Protein AF-W6MW77-F1 (afdb_monomer_lite)

Radius of gyration: 22.34 Å; chains: 1; bounding box: 54×34×63 Å

Foldseek 3Di:
DDDPVVLLVLLQVLVLVVLQVVLVVVLVVVLVVVVVVQVVVCVVVVDCPDPVVSVVVNVVSVVVCDRDHDPSVVVCVVLPVVVVVDPVSVVVSVVSSVVSVVVVVVVVVCCVVCVCPPPDPVVVVQVVCVVVPHHDDD

Organism: NCBI:txid1382522

InterPro domains:
  IPR039196 ATP synthase assembly factor Fmc1, mitochondrial [PTHR28015] (4-138)

Secondary structure (DSSP, 8-state):
---HHHHHHHHHHHHHHHHHHHHHHHHHHHHHHHHHHHHHHHHHH-S---HHHHHHHHHHHHHT-------HHHHHHHHTTTGGGSHHHHHHHHHHHHHHHHHHHHHHHHHHH-TTTT--HHHHHHHHHHHTT-----

pLDDT: mean 82.01, std 10.05, range [54.91, 95.81]

Structure (mmCIF, N/CA/C/O backbone):
data_AF-W6MW77-F1
#
_entry.id   AF-W6MW77-F1
#
loop_
_atom_site.group_PDB
_atom_site.id
_atom_site.type_symbol
_atom_site.label_atom_id
_atom_site.label_alt_id
_atom_site.label_comp_id
_atom_site.label_asym_id
_atom_site.label_entity_id
_atom_site.label_seq_id
_atom_site.pdbx_PDB_ins_code
_atom_site.Cartn_x
_atom_site.Cartn_y
_atom_site.Cartn_z
_atom_site.occupancy
_atom_site.B_iso_or_equiv
_atom_site.auth_seq_id
_atom_site.auth_comp_id
_atom_site.auth_asym_id
_atom_site.auth_atom_id
_atom_site.pdbx_PDB_model_num
ATOM 1 N N . MET A 1 1 ? 8.728 -0.099 -28.241 1.00 57.78 1 MET A N 1
ATOM 2 C CA . MET A 1 1 ? 9.251 -0.244 -26.864 1.00 57.78 1 MET A CA 1
ATOM 3 C C . MET A 1 1 ? 9.155 1.108 -26.184 1.00 57.78 1 MET A C 1
ATOM 5 O O . MET A 1 1 ? 9.511 2.095 -26.818 1.00 57.78 1 MET A O 1
ATOM 9 N N . SER A 1 2 ? 8.632 1.180 -24.957 1.00 69.94 2 SER A N 1
ATOM 10 C CA . SER A 1 2 ? 8.620 2.440 -24.202 1.00 69.94 2 SER A CA 1
ATOM 11 C C . SER A 1 2 ? 10.051 2.889 -23.911 1.00 69.94 2 SER A C 1
ATOM 13 O O . SER A 1 2 ? 10.901 2.076 -23.556 1.00 69.94 2 SER A O 1
ATOM 15 N N . SER A 1 3 ? 10.319 4.184 -24.079 1.00 84.12 3 SER A N 1
ATOM 16 C CA . SER A 1 3 ? 11.620 4.774 -23.752 1.00 84.12 3 SER A CA 1
ATOM 17 C C . SER A 1 3 ? 11.909 4.641 -22.252 1.00 84.12 3 SER A C 1
ATOM 19 O O . SER A 1 3 ? 10.994 4.775 -21.437 1.00 84.12 3 SER A O 1
ATOM 21 N N . TYR A 1 4 ? 13.180 4.452 -21.879 1.00 85.44 4 TYR A N 1
ATOM 22 C CA . TYR A 1 4 ? 13.635 4.389 -20.483 1.00 85.44 4 TYR A CA 1
ATOM 23 C C . TYR A 1 4 ? 13.051 5.513 -19.616 1.00 85.44 4 TYR A C 1
ATOM 25 O O . TYR A 1 4 ? 12.511 5.264 -18.542 1.00 85.44 4 TYR A O 1
ATOM 33 N N . LYS A 1 5 ? 13.074 6.752 -20.120 1.00 86.06 5 LYS A N 1
ATOM 34 C CA . LYS A 1 5 ? 12.557 7.925 -19.404 1.00 86.06 5 LYS A CA 1
ATOM 35 C C . LYS A 1 5 ? 11.057 7.825 -19.105 1.00 86.06 5 LYS A C 1
ATOM 37 O O . LYS A 1 5 ? 10.612 8.293 -18.059 1.00 86.06 5 LYS A O 1
ATOM 42 N N . ALA A 1 6 ? 10.284 7.227 -20.012 1.00 89.56 6 ALA A N 1
ATOM 43 C CA . ALA A 1 6 ? 8.853 7.010 -19.815 1.00 89.56 6 ALA A CA 1
ATOM 44 C C . ALA A 1 6 ? 8.608 5.939 -18.743 1.00 89.56 6 ALA A C 1
ATOM 46 O O . ALA A 1 6 ? 7.876 6.197 -17.791 1.00 89.56 6 ALA A O 1
ATOM 47 N N . LEU A 1 7 ? 9.304 4.801 -18.837 1.00 88.56 7 LEU A N 1
ATOM 48 C CA . LEU A 1 7 ? 9.213 3.717 -17.852 1.00 88.56 7 LEU A CA 1
ATOM 49 C C . LEU A 1 7 ? 9.659 4.162 -16.456 1.00 88.56 7 LEU A C 1
ATOM 51 O O . LEU A 1 7 ? 9.020 3.832 -15.465 1.00 88.56 7 LEU A O 1
ATOM 55 N N . PHE A 1 8 ? 10.722 4.962 -16.364 1.00 89.25 8 PHE A N 1
ATOM 56 C CA . PHE A 1 8 ? 11.190 5.512 -15.095 1.00 89.25 8 PHE A CA 1
ATOM 57 C C . PHE A 1 8 ? 10.150 6.445 -14.461 1.00 89.25 8 PHE A C 1
ATOM 59 O O . PHE A 1 8 ? 9.892 6.379 -13.261 1.00 89.25 8 PHE A O 1
ATOM 66 N N . LYS A 1 9 ? 9.502 7.295 -15.267 1.00 90.56 9 LYS A N 1
ATOM 67 C CA . LYS A 1 9 ? 8.421 8.168 -14.790 1.00 90.56 9 LYS A CA 1
ATOM 68 C C . LYS A 1 9 ? 7.221 7.359 -14.289 1.00 90.56 9 LYS A C 1
ATOM 70 O O . LYS A 1 9 ? 6.630 7.720 -13.274 1.00 90.56 9 LYS A O 1
ATOM 75 N N . GLU A 1 10 ? 6.865 6.282 -14.985 1.00 92.00 10 GLU A N 1
ATOM 76 C CA . GLU A 1 10 ? 5.803 5.367 -14.556 1.00 92.00 10 GLU A CA 1
ATOM 77 C C . GLU A 1 10 ? 6.166 4.627 -13.267 1.00 92.00 10 GLU A C 1
ATOM 79 O O . GLU A 1 10 ? 5.340 4.569 -12.360 1.00 92.00 10 GLU A O 1
ATOM 84 N N . LEU A 1 11 ? 7.408 4.150 -13.138 1.00 90.69 11 LEU A N 1
ATOM 85 C CA . LEU A 1 11 ? 7.914 3.522 -11.918 1.00 90.69 11 LEU A CA 1
ATOM 86 C C . LEU A 1 11 ? 7.748 4.448 -10.709 1.00 90.69 11 LEU A C 1
ATOM 88 O O . LEU A 1 11 ? 7.156 4.053 -9.706 1.00 90.69 11 LEU A O 1
ATOM 92 N N . VAL A 1 12 ? 8.246 5.684 -10.815 1.00 90.94 12 VAL A N 1
ATOM 93 C CA . VAL A 1 12 ? 8.143 6.689 -9.745 1.00 90.94 12 VAL A CA 1
ATOM 94 C C . VAL A 1 12 ? 6.681 6.920 -9.370 1.00 90.94 12 VAL A C 1
ATOM 96 O O . VAL A 1 12 ? 6.339 6.891 -8.190 1.00 90.94 12 VAL A O 1
ATOM 99 N N . LYS A 1 13 ? 5.806 7.078 -10.368 1.00 91.81 13 LYS A N 1
ATOM 100 C CA . LYS A 1 13 ? 4.373 7.294 -10.152 1.00 91.81 13 LYS A CA 1
ATOM 101 C C . LYS A 1 13 ? 3.718 6.126 -9.407 1.00 91.81 13 LYS A C 1
ATOM 103 O O . LYS A 1 13 ? 2.978 6.360 -8.456 1.00 91.81 13 LYS A O 1
ATOM 108 N N . GLU A 1 14 ? 3.959 4.883 -9.822 1.00 91.75 14 GLU A N 1
ATOM 109 C CA . GLU A 1 14 ? 3.369 3.713 -9.155 1.00 91.75 14 GLU A CA 1
ATOM 110 C C . GLU A 1 14 ? 3.898 3.556 -7.721 1.00 91.75 14 GLU A C 1
ATOM 112 O O . GLU A 1 14 ? 3.121 3.274 -6.807 1.00 91.75 14 GLU A O 1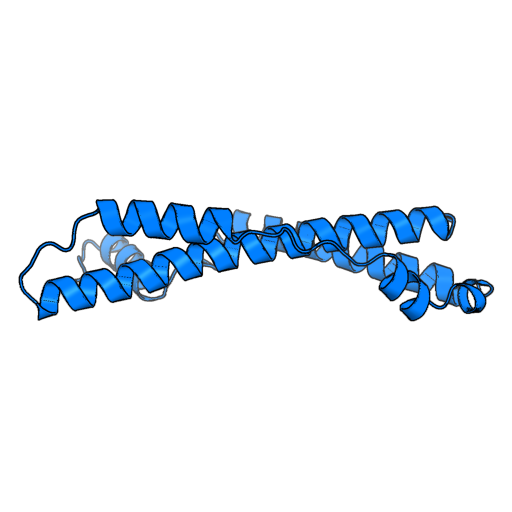
ATOM 117 N N . LEU A 1 15 ? 5.187 3.822 -7.486 1.00 90.31 15 LEU A N 1
ATOM 118 C CA . LEU A 1 15 ? 5.761 3.815 -6.137 1.00 90.31 15 LEU A CA 1
ATOM 119 C C . LEU A 1 15 ? 5.126 4.876 -5.231 1.00 90.31 15 LEU A C 1
ATOM 121 O O . LEU A 1 15 ? 4.781 4.566 -4.092 1.00 90.31 15 LEU A O 1
ATOM 125 N N . GLU A 1 16 ? 4.923 6.099 -5.727 1.00 89.94 16 GLU A N 1
ATOM 126 C CA . GLU A 1 16 ? 4.250 7.168 -4.977 1.00 89.94 16 GLU A CA 1
ATOM 127 C C . GLU A 1 16 ? 2.801 6.792 -4.627 1.00 89.94 16 GLU A C 1
ATOM 129 O O . GLU A 1 16 ? 2.363 6.999 -3.492 1.00 89.94 16 GLU A O 1
ATOM 134 N N . ILE A 1 17 ? 2.063 6.175 -5.557 1.00 89.94 17 ILE A N 1
ATOM 135 C CA . ILE A 1 17 ? 0.691 5.711 -5.306 1.00 89.94 17 ILE A CA 1
ATOM 136 C C . ILE A 1 17 ? 0.673 4.623 -4.225 1.00 89.94 17 ILE A C 1
ATOM 138 O O . ILE A 1 17 ? -0.109 4.708 -3.273 1.00 89.94 17 ILE A O 1
ATOM 142 N N . ILE A 1 18 ? 1.537 3.610 -4.343 1.00 88.56 18 ILE A N 1
ATOM 143 C CA . ILE A 1 18 ? 1.622 2.501 -3.382 1.00 88.56 18 ILE A CA 1
ATOM 144 C C . ILE A 1 18 ? 2.017 3.020 -1.996 1.00 88.56 18 ILE A C 1
ATOM 146 O O . ILE A 1 18 ? 1.388 2.664 -0.996 1.00 88.56 18 ILE A O 1
ATOM 150 N N . ALA A 1 19 ? 3.019 3.897 -1.926 1.00 87.62 19 ALA A N 1
ATOM 151 C CA . ALA A 1 19 ? 3.466 4.491 -0.675 1.00 87.62 19 ALA A CA 1
ATOM 152 C C . ALA A 1 19 ? 2.363 5.358 -0.040 1.00 87.62 19 ALA A C 1
ATOM 154 O O . ALA A 1 19 ? 2.114 5.263 1.165 1.00 87.62 19 ALA A O 1
ATOM 155 N N . GLY A 1 20 ? 1.629 6.128 -0.851 1.00 87.25 20 GLY A N 1
ATOM 156 C CA . GLY A 1 20 ? 0.464 6.896 -0.413 1.00 87.25 20 GLY A CA 1
ATOM 157 C C . GLY A 1 20 ?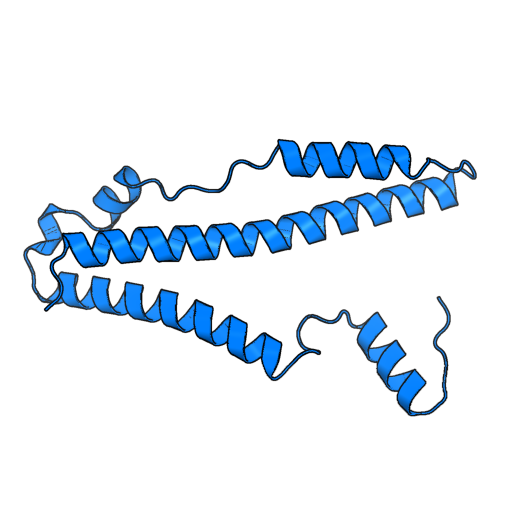 -0.653 6.017 0.159 1.00 87.25 20 GLY A C 1
ATOM 158 O O . GLY A 1 20 ? -1.182 6.311 1.233 1.00 87.25 20 GLY A O 1
ATOM 159 N N . ASN A 1 21 ? -0.989 4.911 -0.510 1.00 86.38 21 ASN A N 1
ATOM 160 C CA . ASN A 1 21 ? -1.999 3.962 -0.034 1.00 86.38 21 ASN A CA 1
ATOM 161 C C . ASN A 1 21 ? -1.573 3.274 1.271 1.00 86.38 21 ASN A C 1
ATOM 163 O O . ASN A 1 21 ? -2.353 3.236 2.223 1.00 86.38 21 ASN A O 1
ATOM 167 N N . SER A 1 22 ? -0.321 2.820 1.359 1.00 85.31 22 SER A N 1
ATOM 168 C CA . SER A 1 22 ? 0.249 2.227 2.577 1.00 85.31 22 SER A CA 1
ATOM 169 C C . SER A 1 22 ? 0.184 3.190 3.768 1.00 85.31 22 SER A C 1
ATOM 171 O O . SER A 1 22 ? -0.232 2.814 4.866 1.00 85.31 22 SER A O 1
ATOM 173 N N . MET A 1 23 ? 0.495 4.471 3.552 1.00 84.31 23 MET A N 1
ATOM 174 C CA . MET A 1 23 ? 0.399 5.483 4.606 1.00 84.31 23 MET A CA 1
ATOM 175 C C . MET A 1 23 ? -1.033 5.740 5.065 1.00 84.31 23 MET A C 1
ATOM 177 O O . MET A 1 23 ? -1.248 5.922 6.260 1.00 84.31 23 MET A O 1
ATOM 181 N N . LYS A 1 24 ? -2.024 5.729 4.165 1.00 84.31 24 LYS A N 1
ATOM 182 C CA . LYS A 1 24 ? -3.438 5.852 4.564 1.00 84.31 24 LYS A CA 1
ATOM 183 C C . LYS A 1 24 ? -3.846 4.730 5.519 1.00 84.31 24 LYS A C 1
ATOM 185 O O . LYS A 1 24 ? -4.529 5.007 6.502 1.00 84.31 24 LYS A O 1
ATOM 190 N N . VAL A 1 25 ? -3.411 3.495 5.256 1.00 83.94 25 VAL A N 1
ATOM 191 C CA . VAL A 1 25 ? -3.667 2.345 6.140 1.00 83.94 25 VAL A CA 1
ATOM 192 C C . VAL A 1 25 ? -2.979 2.550 7.491 1.00 83.94 25 VAL A C 1
ATOM 194 O O . VAL A 1 25 ? -3.653 2.576 8.516 1.00 83.94 25 VAL A O 1
ATOM 197 N N . ARG A 1 26 ? -1.672 2.843 7.493 1.00 83.81 26 ARG A N 1
ATOM 198 C CA . ARG A 1 26 ? -0.904 3.092 8.728 1.00 83.81 26 ARG A CA 1
ATOM 199 C C . ARG A 1 26 ? -1.479 4.225 9.582 1.00 83.81 26 ARG A C 1
ATOM 201 O O . ARG A 1 26 ? -1.468 4.123 10.802 1.00 83.81 26 ARG A O 1
ATOM 208 N N . ARG A 1 27 ? -2.000 5.292 8.964 1.00 82.00 27 ARG A N 1
ATOM 209 C CA . ARG A 1 27 ? -2.670 6.399 9.674 1.00 82.00 27 ARG A CA 1
ATOM 210 C C . ARG A 1 27 ? -3.939 5.928 10.377 1.00 82.00 27 ARG A C 1
ATOM 212 O O . ARG A 1 27 ? -4.124 6.238 11.549 1.00 82.00 27 ARG A O 1
ATOM 219 N N . LYS A 1 28 ? -4.794 5.166 9.683 1.00 83.44 28 LYS A N 1
ATOM 220 C CA . LYS A 1 28 ? -6.010 4.592 10.284 1.00 83.44 28 LYS A CA 1
ATOM 221 C C . LYS A 1 28 ? -5.664 3.698 11.473 1.00 83.44 28 LYS A C 1
ATOM 223 O O . LYS A 1 28 ? -6.293 3.817 12.523 1.00 83.44 28 LYS A O 1
ATOM 228 N N . ASP A 1 29 ? -4.636 2.866 11.328 1.00 83.88 29 ASP A N 1
ATOM 229 C CA . ASP A 1 29 ? -4.178 1.979 12.397 1.00 83.88 29 ASP A CA 1
ATOM 230 C C . ASP A 1 29 ? -3.586 2.757 13.579 1.00 83.88 29 ASP A C 1
ATOM 232 O O . ASP A 1 29 ? -3.899 2.449 14.726 1.00 83.88 29 ASP A O 1
ATOM 236 N N . ALA A 1 30 ? -2.790 3.801 13.325 1.00 84.31 30 ALA A N 1
ATOM 237 C CA . ALA A 1 30 ? -2.227 4.660 14.367 1.00 84.31 30 ALA A CA 1
ATOM 238 C C . ALA A 1 30 ? -3.322 5.355 15.189 1.00 84.31 30 ALA A C 1
ATOM 240 O O . ALA A 1 30 ? -3.305 5.272 16.417 1.00 84.31 30 ALA A O 1
ATOM 241 N N . VAL A 1 31 ? -4.315 5.953 14.519 1.00 82.31 31 VAL A N 1
ATOM 242 C CA . VAL A 1 31 ? -5.473 6.579 15.178 1.00 82.31 31 VAL A CA 1
ATOM 243 C C . VAL A 1 31 ? -6.277 5.540 15.963 1.00 82.31 31 VAL A C 1
ATOM 245 O O . VAL A 1 31 ? -6.658 5.795 17.104 1.00 82.31 31 VAL A O 1
ATOM 248 N N . SER A 1 32 ? -6.506 4.348 15.398 1.00 83.81 32 SER A N 1
ATOM 249 C CA . SER A 1 32 ? -7.212 3.267 16.100 1.00 83.81 32 SER A CA 1
ATOM 250 C C . SER A 1 32 ? -6.454 2.802 17.348 1.00 83.81 32 SER A C 1
ATOM 252 O O . SER A 1 32 ? -7.067 2.634 18.400 1.00 83.81 32 SER A O 1
ATOM 254 N N . ASN A 1 33 ? -5.133 2.629 17.266 1.00 85.12 33 ASN A N 1
ATOM 255 C CA . ASN A 1 33 ? -4.301 2.203 18.392 1.00 85.12 33 ASN A CA 1
ATOM 256 C C . ASN A 1 33 ? -4.247 3.261 19.499 1.00 85.12 33 ASN A C 1
ATOM 258 O O . ASN A 1 33 ? -4.393 2.922 20.670 1.00 85.12 33 ASN A O 1
ATOM 262 N N . GLN A 1 34 ? -4.109 4.538 19.142 1.00 81.50 34 GLN A N 1
ATOM 263 C CA . GLN A 1 34 ? -4.181 5.639 20.106 1.00 81.50 34 GLN A CA 1
ATOM 264 C C . GLN A 1 34 ? -5.561 5.720 20.767 1.00 81.50 34 GLN A C 1
ATOM 266 O O . GLN A 1 34 ? -5.644 5.883 21.983 1.00 81.50 34 GLN A O 1
ATOM 271 N N . GLY A 1 35 ? -6.636 5.523 19.996 1.00 80.00 35 GLY A N 1
ATOM 272 C CA . GLY A 1 35 ? -7.999 5.447 20.522 1.00 80.00 35 GLY A CA 1
ATOM 273 C C . GLY A 1 35 ? -8.175 4.342 21.564 1.00 80.00 35 GLY A C 1
ATOM 274 O O . GLY A 1 35 ? -8.717 4.597 22.635 1.00 80.00 35 GLY A O 1
ATOM 275 N N . LYS A 1 36 ? -7.638 3.144 21.302 1.00 82.50 36 LYS A N 1
ATOM 276 C CA . LYS A 1 36 ? -7.651 2.030 22.266 1.00 82.50 36 LYS A CA 1
ATOM 277 C C . LYS A 1 36 ? -6.895 2.357 23.555 1.00 82.50 36 LYS A C 1
ATOM 279 O O . LYS A 1 36 ? -7.367 2.022 24.635 1.00 82.50 36 LYS A O 1
ATOM 284 N N . ILE A 1 37 ? -5.732 3.005 23.450 1.00 82.31 37 ILE A N 1
ATOM 285 C CA . ILE A 1 37 ? -4.938 3.410 24.622 1.00 82.31 37 ILE A CA 1
ATOM 286 C C . ILE A 1 37 ? -5.723 4.411 25.472 1.00 82.31 37 ILE A C 1
ATOM 288 O O . ILE A 1 37 ? -5.773 4.273 26.690 1.00 82.31 37 ILE A O 1
ATOM 292 N N . ILE A 1 38 ? -6.367 5.393 24.840 1.00 79.81 38 ILE A N 1
ATOM 293 C CA . ILE A 1 38 ? -7.188 6.382 25.546 1.00 79.81 38 ILE A CA 1
ATOM 294 C C . ILE A 1 38 ? -8.369 5.701 26.233 1.00 79.81 38 ILE A C 1
ATOM 296 O O . ILE A 1 38 ? -8.553 5.912 27.424 1.00 79.81 38 ILE A O 1
ATOM 300 N N . GLN A 1 39 ? -9.092 4.823 25.536 1.00 80.88 39 GLN A N 1
ATOM 301 C CA . GLN A 1 39 ? -10.207 4.067 26.114 1.00 80.88 39 GLN A CA 1
ATOM 302 C C . GLN A 1 39 ? -9.770 3.224 27.324 1.00 80.88 39 GLN A C 1
ATOM 304 O O . GLN A 1 39 ? -10.454 3.184 28.344 1.00 80.88 39 GLN A O 1
ATOM 309 N N . TYR A 1 40 ? -8.604 2.577 27.247 1.00 83.38 40 TYR A N 1
ATOM 310 C CA . TYR A 1 40 ? -8.028 1.854 28.381 1.00 83.38 40 TYR A CA 1
ATOM 311 C C . TYR A 1 40 ? -7.738 2.785 29.570 1.00 83.38 40 TYR A C 1
ATOM 313 O O . TYR A 1 40 ? -8.089 2.467 30.707 1.00 83.38 40 TYR A O 1
ATOM 321 N N . LEU A 1 41 ? -7.136 3.952 29.314 1.00 78.88 41 LEU A N 1
ATOM 322 C CA . LEU A 1 41 ? -6.853 4.946 30.350 1.00 78.88 41 LEU A CA 1
ATOM 323 C C . LEU A 1 41 ? -8.139 5.519 30.960 1.00 78.88 41 LEU A C 1
ATOM 325 O O . LEU A 1 41 ? -8.176 5.739 32.166 1.00 78.88 41 LEU A O 1
ATOM 329 N N . GLU A 1 42 ? -9.198 5.725 30.176 1.00 77.31 42 GLU A N 1
ATOM 330 C CA . GLU A 1 42 ? -10.519 6.145 30.669 1.00 77.31 42 GLU A CA 1
ATOM 331 C C . GLU A 1 42 ? -11.117 5.103 31.614 1.00 77.31 42 GLU A C 1
ATOM 333 O O . GLU A 1 42 ? -11.468 5.428 32.750 1.00 77.31 42 GLU A O 1
ATOM 338 N N . ASN A 1 43 ? -11.156 3.839 31.184 1.00 79.31 43 ASN A N 1
ATOM 339 C CA . ASN A 1 43 ? -11.675 2.738 31.994 1.00 79.31 43 ASN A CA 1
ATOM 340 C C . ASN A 1 43 ? -10.879 2.560 33.296 1.00 79.31 43 ASN A C 1
ATOM 342 O O . ASN A 1 43 ? -11.456 2.235 34.330 1.00 79.31 43 ASN A O 1
ATOM 346 N N . SER A 1 44 ? -9.563 2.797 33.260 1.00 80.00 44 SER A N 1
ATOM 347 C CA . SER A 1 44 ? -8.688 2.681 34.432 1.00 80.00 44 SER A CA 1
ATOM 348 C C . SER A 1 44 ? -8.730 3.894 35.369 1.00 80.00 44 SER A C 1
ATOM 350 O O . SER A 1 44 ? -8.484 3.725 36.560 1.00 80.00 44 SER A O 1
ATOM 352 N N . SER A 1 45 ? -8.957 5.108 34.860 1.00 72.69 45 SER A N 1
ATOM 353 C CA . SER A 1 45 ? -8.883 6.351 35.652 1.00 72.69 45 SER A CA 1
ATOM 354 C C . SER A 1 45 ? -10.244 6.886 36.098 1.00 72.69 45 SER A C 1
ATOM 356 O O . SER A 1 45 ? -10.296 7.780 36.940 1.00 72.69 45 SER A O 1
ATOM 358 N N . GLY A 1 46 ? -11.348 6.376 35.539 1.00 64.69 46 GLY A N 1
ATOM 359 C CA . GLY A 1 46 ? -12.713 6.821 35.845 1.00 64.69 46 GLY A CA 1
ATOM 360 C C . GLY A 1 46 ? -13.048 8.237 35.355 1.00 64.69 46 GLY A C 1
ATOM 361 O O . GLY A 1 46 ? -14.188 8.683 35.486 1.00 64.69 46 GLY A O 1
ATOM 362 N N . ALA A 1 47 ? -12.083 8.950 34.769 1.00 64.75 47 ALA A N 1
ATOM 363 C CA . ALA A 1 47 ? -12.260 10.273 34.192 1.00 64.75 47 ALA A CA 1
ATOM 364 C C . ALA A 1 47 ? -12.518 10.154 32.684 1.00 64.75 47 ALA A C 1
ATOM 366 O O . ALA A 1 47 ? -11.753 9.510 31.968 1.00 64.75 47 ALA A O 1
ATOM 367 N N . LYS A 1 48 ? -13.568 10.820 32.182 1.00 62.47 48 LYS A N 1
ATOM 368 C CA . LYS A 1 48 ? -13.806 10.967 30.737 1.00 62.47 48 LYS A CA 1
ATOM 369 C C . LYS A 1 48 ? -12.684 11.817 30.145 1.00 62.47 48 LYS A C 1
ATOM 371 O O . LYS A 1 48 ? -12.703 13.045 30.254 1.00 62.47 48 LYS A O 1
ATOM 376 N N . LEU A 1 49 ? -11.689 11.178 29.546 1.00 59.56 49 LEU A N 1
ATOM 377 C CA . LEU A 1 49 ? -10.559 11.843 28.919 1.00 59.56 49 LEU A CA 1
ATOM 378 C C . LEU A 1 49 ? -10.991 12.225 27.495 1.00 59.56 49 LEU A C 1
ATOM 380 O O . LEU A 1 49 ? -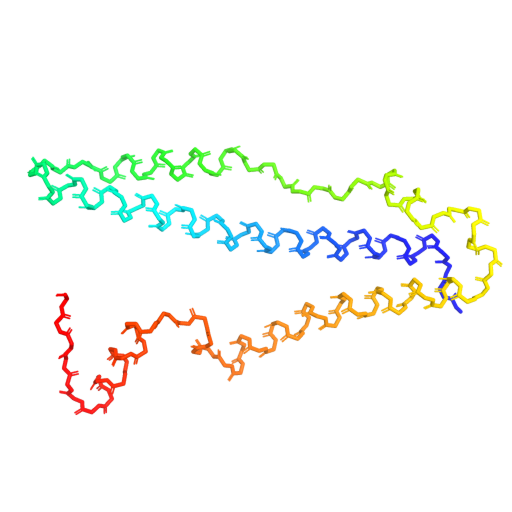10.708 11.534 26.527 1.00 59.56 49 LEU A O 1
ATOM 384 N N . SER A 1 50 ? -11.741 13.329 27.434 1.00 59.81 50 SER A N 1
ATOM 385 C CA . SER A 1 50 ? -12.641 13.760 26.357 1.00 59.81 50 SER A CA 1
ATOM 386 C C . SER A 1 50 ? -12.230 13.432 24.912 1.00 59.81 50 SER A C 1
ATOM 388 O O . SER A 1 50 ? -11.069 13.503 24.505 1.00 59.81 50 SER A O 1
ATOM 390 N N . ALA A 1 51 ? -13.258 13.233 24.079 1.00 62.78 51 ALA A N 1
ATOM 391 C CA . ALA A 1 51 ? -13.188 13.174 22.617 1.00 62.78 51 ALA A CA 1
ATOM 392 C C . ALA A 1 51 ? -12.395 14.331 21.964 1.00 62.78 51 ALA A C 1
ATOM 394 O O . ALA A 1 51 ? -12.015 14.239 20.798 1.00 62.78 51 ALA A O 1
ATOM 395 N N . GLU A 1 52 ? -12.121 15.416 22.690 1.00 66.56 52 GLU A N 1
ATOM 396 C CA . GLU A 1 52 ? -11.268 16.516 22.239 1.00 66.56 52 GLU A CA 1
ATOM 397 C C . GLU A 1 52 ? -9.799 16.098 22.148 1.00 66.56 52 GLU A C 1
ATOM 399 O O . GLU A 1 52 ? -9.138 16.486 21.189 1.00 66.56 52 GLU A O 1
ATOM 404 N N . LYS A 1 53 ? -9.303 15.244 23.058 1.00 68.31 53 LYS A N 1
ATOM 405 C CA . LYS A 1 53 ? -7.944 14.685 22.964 1.00 68.31 53 LYS A CA 1
ATOM 406 C C . LYS A 1 53 ? -7.794 13.758 21.762 1.00 68.31 53 LYS A C 1
ATOM 408 O O . LYS A 1 53 ? -6.759 13.762 21.106 1.00 68.31 53 LYS A O 1
ATOM 413 N N . LEU A 1 54 ? -8.840 13.002 21.424 1.00 65.50 54 LEU A N 1
ATOM 414 C CA . LEU A 1 54 ? -8.862 12.204 20.194 1.00 65.50 54 LEU A CA 1
ATOM 415 C C . LEU A 1 54 ? -8.808 13.094 18.950 1.00 65.50 54 LEU A C 1
ATOM 417 O O . LEU A 1 54 ? -8.069 12.784 18.022 1.00 65.50 54 LEU A O 1
ATOM 421 N N . LYS A 1 55 ? -9.537 14.215 18.940 1.00 72.06 55 LYS A N 1
ATOM 422 C CA . LYS A 1 55 ? -9.516 15.178 17.828 1.00 72.06 55 LYS A CA 1
ATOM 423 C C . LYS A 1 55 ? -8.168 15.886 17.689 1.00 72.06 55 LYS A C 1
ATOM 425 O O . LYS A 1 55 ? -7.698 16.059 16.568 1.00 72.06 55 LYS A O 1
ATOM 430 N N . THR A 1 56 ? -7.527 16.277 18.792 1.00 75.88 56 THR A N 1
ATOM 431 C CA . THR A 1 56 ? -6.194 16.898 18.737 1.00 75.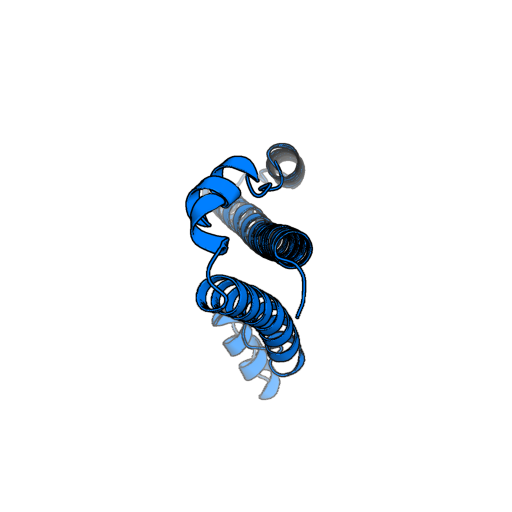88 56 THR A CA 1
ATOM 432 C C . THR A 1 56 ? -5.140 15.907 18.270 1.00 75.88 56 THR A C 1
ATOM 434 O O . THR A 1 56 ? -4.344 16.251 17.406 1.00 75.88 56 THR A O 1
ATOM 437 N N . ILE A 1 57 ? -5.184 14.664 18.748 1.00 71.50 57 ILE A N 1
ATOM 438 C CA . ILE A 1 57 ? -4.266 13.604 18.318 1.00 71.50 57 ILE A CA 1
ATOM 439 C C . ILE A 1 57 ? -4.497 13.222 16.852 1.00 71.50 57 ILE A C 1
ATOM 441 O O . ILE A 1 57 ? -3.532 13.070 16.110 1.00 71.50 57 ILE A O 1
ATOM 445 N N . GLN A 1 58 ? -5.750 13.118 16.399 1.00 72.00 58 GLN A N 1
ATOM 446 C CA . GLN A 1 58 ? -6.063 12.940 14.976 1.00 72.00 58 GLN A CA 1
ATOM 447 C C . GLN A 1 58 ? -5.452 14.067 14.140 1.00 72.00 58 GLN A C 1
ATOM 449 O O . GLN A 1 58 ? -4.753 13.790 13.169 1.00 72.00 58 GLN A O 1
ATOM 454 N N . ALA A 1 59 ? -5.625 15.321 14.567 1.00 76.81 59 ALA A N 1
ATOM 455 C CA . ALA A 1 59 ? -5.017 16.468 13.903 1.00 76.81 59 ALA A CA 1
ATOM 456 C C . ALA A 1 59 ? -3.475 16.432 13.955 1.00 76.81 59 ALA A C 1
ATOM 458 O O . ALA A 1 59 ? -2.828 16.841 12.997 1.00 76.81 59 ALA A O 1
ATOM 459 N N . GLU A 1 60 ? -2.866 15.930 15.031 1.00 75.81 60 GLU A N 1
ATOM 460 C CA . GLU A 1 60 ? -1.412 15.748 15.172 1.00 75.81 60 GLU A CA 1
ATOM 461 C C . GLU A 1 60 ? -0.881 14.698 14.179 1.00 75.81 60 GLU A C 1
ATOM 463 O O . GLU A 1 60 ? 0.075 14.950 13.443 1.00 75.81 60 GLU A O 1
ATOM 468 N N . VAL A 1 61 ? -1.545 13.540 14.099 1.00 73.12 61 VAL A N 1
ATOM 469 C CA . VAL A 1 61 ? -1.207 12.439 13.180 1.00 73.12 61 VAL A CA 1
ATOM 470 C C . VAL A 1 61 ? -1.412 12.857 11.721 1.00 73.12 61 VAL A C 1
ATOM 472 O O . VAL A 1 61 ? -0.627 12.488 10.845 1.00 73.12 61 VAL A O 1
ATOM 475 N N . GLU A 1 62 ? -2.437 13.662 11.442 1.00 70.88 62 GLU A N 1
ATOM 476 C CA . GLU A 1 62 ? -2.668 14.253 10.123 1.00 70.88 62 GLU A CA 1
ATOM 477 C C . GLU A 1 62 ? -1.630 15.328 9.763 1.00 70.88 62 GLU A C 1
ATOM 479 O O . GLU A 1 62 ? -1.267 15.451 8.590 1.00 70.88 62 GLU A O 1
ATOM 484 N N . LYS A 1 63 ? -1.103 16.071 10.744 1.00 70.00 63 LYS A N 1
ATOM 485 C CA . LYS A 1 63 ? -0.075 17.109 10.540 1.00 70.00 63 LYS A CA 1
ATOM 486 C C . LYS A 1 63 ? 1.333 16.551 10.356 1.00 70.00 63 LYS A C 1
ATOM 488 O O . LYS A 1 63 ? 2.071 17.075 9.529 1.00 70.00 63 LYS A O 1
ATOM 493 N N . GLN A 1 64 ? 1.704 15.465 11.036 1.00 65.12 64 GLN A N 1
ATOM 494 C CA . GLN A 1 64 ? 3.017 14.799 10.886 1.00 65.12 64 GLN A CA 1
ATOM 495 C C . GLN A 1 64 ? 3.205 14.099 9.523 1.00 65.12 64 GLN A C 1
ATOM 497 O O . GLN A 1 64 ? 4.129 13.316 9.302 1.00 65.12 64 GLN A O 1
ATOM 502 N N . SER A 1 65 ? 2.299 14.346 8.583 1.00 59.03 65 SER A N 1
ATOM 503 C CA . SER A 1 65 ? 2.009 13.457 7.481 1.00 59.03 65 SER A CA 1
ATOM 504 C C . SER A 1 65 ? 2.733 13.872 6.200 1.00 59.03 65 SER A C 1
ATOM 506 O O . SER A 1 65 ? 2.142 14.182 5.167 1.00 59.03 65 SER A O 1
ATOM 508 N N . ILE A 1 66 ? 4.062 13.833 6.250 1.00 66.88 66 ILE A N 1
ATOM 509 C CA . ILE A 1 66 ? 4.879 13.935 5.040 1.00 66.88 66 ILE A CA 1
ATOM 510 C C . ILE A 1 66 ? 4.498 12.748 4.150 1.00 66.88 66 ILE A C 1
ATOM 512 O O . ILE A 1 66 ? 4.619 11.587 4.551 1.00 66.88 66 ILE A O 1
ATOM 516 N N . GLN A 1 67 ? 3.958 13.024 2.961 1.00 68.50 67 GLN A N 1
ATOM 517 C CA . GLN A 1 67 ? 3.742 11.962 1.988 1.00 68.50 67 GLN A CA 1
ATOM 518 C C . GLN A 1 67 ? 5.115 11.411 1.593 1.00 68.50 67 GLN A C 1
ATOM 520 O O . GLN A 1 67 ? 5.988 12.202 1.226 1.00 68.50 67 GLN A O 1
ATOM 525 N N . PRO A 1 68 ? 5.337 10.090 1.682 1.00 72.12 68 PRO A N 1
ATOM 526 C CA . PRO A 1 68 ? 6.586 9.498 1.243 1.00 72.12 68 PRO A CA 1
ATOM 527 C C . PRO A 1 68 ? 6.723 9.754 -0.254 1.00 72.12 68 PRO A C 1
ATOM 529 O O . PRO A 1 68 ? 5.975 9.205 -1.063 1.00 72.12 68 PRO A O 1
ATOM 532 N N . ARG A 1 69 ? 7.658 10.630 -0.611 1.00 78.25 69 ARG A N 1
ATOM 533 C CA . ARG A 1 69 ? 8.010 10.886 -1.997 1.00 78.25 69 ARG A CA 1
ATOM 534 C C . ARG A 1 69 ? 9.119 9.926 -2.379 1.00 78.25 69 ARG A C 1
ATOM 536 O O . ARG A 1 69 ? 10.081 9.765 -1.631 1.00 78.25 69 ARG A O 1
ATOM 543 N N . ALA A 1 70 ? 8.973 9.283 -3.528 1.00 81.44 70 ALA A N 1
ATOM 544 C CA . ALA A 1 70 ? 10.057 8.493 -4.076 1.00 81.44 70 ALA A CA 1
ATOM 545 C C . ALA A 1 70 ? 11.224 9.438 -4.393 1.00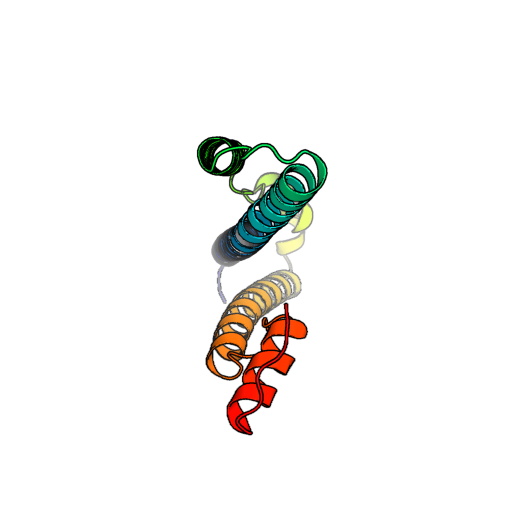 81.44 70 ALA A C 1
ATOM 547 O O . ALA A 1 70 ? 11.040 10.395 -5.143 1.00 81.44 70 ALA A O 1
ATOM 548 N N . ASP A 1 71 ? 12.396 9.199 -3.801 1.00 85.19 71 ASP A N 1
ATOM 549 C CA . ASP A 1 71 ? 13.599 9.968 -4.116 1.00 85.19 71 ASP A CA 1
ATOM 550 C C . ASP A 1 71 ? 14.058 9.597 -5.538 1.00 85.19 71 ASP A C 1
ATOM 552 O O . ASP A 1 71 ? 14.522 8.470 -5.768 1.00 85.19 71 ASP A O 1
ATOM 556 N N . PRO A 1 72 ? 13.900 10.503 -6.521 1.00 81.69 72 PRO A N 1
ATOM 557 C CA . PRO A 1 72 ? 14.217 10.191 -7.903 1.00 81.69 72 PRO A CA 1
ATOM 558 C C . PRO A 1 72 ? 15.719 9.979 -8.105 1.00 81.69 72 PRO A C 1
ATOM 560 O O . PRO A 1 72 ? 16.104 9.265 -9.027 1.00 81.69 72 PRO A O 1
ATOM 563 N N . GLU A 1 73 ? 16.571 10.573 -7.273 1.00 85.19 73 GLU A N 1
ATOM 564 C CA . GLU A 1 73 ? 18.024 10.500 -7.415 1.00 85.19 73 GLU A CA 1
ATOM 565 C C . GLU A 1 73 ? 18.555 9.154 -6.921 1.00 85.19 73 GLU A C 1
ATOM 567 O O . GLU A 1 73 ? 19.321 8.481 -7.617 1.00 85.19 73 GLU A O 1
ATOM 572 N N . LEU A 1 74 ? 18.023 8.683 -5.789 1.00 84.81 74 LEU A N 1
ATOM 573 C CA . LEU A 1 74 ? 18.229 7.316 -5.319 1.00 84.81 74 LEU A CA 1
ATOM 574 C C . LEU A 1 74 ? 17.770 6.292 -6.368 1.00 84.81 74 LEU A C 1
ATOM 576 O O . LEU A 1 74 ? 18.503 5.355 -6.681 1.00 84.81 74 LEU A O 1
ATOM 580 N N . LEU A 1 75 ? 16.578 6.474 -6.945 1.00 83.56 75 LEU A N 1
ATOM 581 C CA . LEU A 1 75 ? 16.047 5.556 -7.955 1.00 83.56 75 LEU A CA 1
ATOM 582 C C . LEU A 1 75 ? 16.894 5.534 -9.228 1.00 83.56 75 LEU A C 1
ATOM 584 O O . LEU A 1 75 ? 17.168 4.455 -9.747 1.00 83.56 75 LEU A O 1
ATOM 588 N N . LYS A 1 76 ? 17.360 6.689 -9.711 1.00 83.62 76 LYS A N 1
ATOM 589 C CA . LYS A 1 76 ? 18.292 6.747 -10.850 1.00 83.62 76 LYS A CA 1
ATOM 590 C C . LYS A 1 76 ? 19.586 5.989 -10.565 1.00 83.62 76 LYS A C 1
ATOM 592 O O . LYS A 1 76 ? 20.066 5.254 -11.426 1.00 83.62 76 LYS A O 1
ATOM 597 N N . ARG A 1 77 ? 20.124 6.113 -9.347 1.00 83.12 77 ARG A N 1
ATOM 598 C CA . ARG A 1 77 ? 21.318 5.372 -8.920 1.00 83.12 77 ARG A CA 1
ATOM 599 C C . ARG A 1 77 ? 21.067 3.866 -8.846 1.00 83.12 77 ARG A C 1
ATOM 601 O O . ARG A 1 77 ? 21.918 3.091 -9.272 1.00 83.12 77 ARG A O 1
ATOM 608 N N . LEU A 1 78 ? 19.915 3.450 -8.321 1.00 77.94 78 LEU A N 1
ATOM 609 C CA . LEU A 1 78 ? 19.536 2.037 -8.202 1.00 77.94 78 LEU A CA 1
ATOM 610 C C . LEU A 1 78 ? 19.300 1.383 -9.564 1.00 77.94 78 LEU A C 1
ATOM 612 O O . LEU A 1 78 ? 19.713 0.246 -9.776 1.00 77.94 78 LEU A O 1
ATOM 616 N N . VAL A 1 79 ? 18.675 2.110 -10.489 1.00 77.12 79 VAL A N 1
ATOM 617 C CA . VAL A 1 79 ? 18.426 1.642 -11.857 1.00 77.12 79 VAL A CA 1
ATOM 618 C C . VAL A 1 79 ? 19.691 1.731 -12.727 1.00 77.12 79 VAL A C 1
ATOM 620 O O . VAL A 1 79 ? 19.713 1.150 -13.805 1.00 77.12 79 VAL A O 1
ATOM 623 N N . LYS A 1 80 ? 20.766 2.367 -12.225 1.00 72.81 80 LYS A N 1
ATOM 624 C CA . LYS A 1 80 ? 22.042 2.621 -12.914 1.00 72.81 80 LYS A CA 1
ATOM 625 C C . LYS A 1 80 ? 21.806 3.168 -14.319 1.00 72.81 80 LYS A C 1
ATOM 627 O O . LYS A 1 80 ? 21.783 2.416 -15.283 1.00 72.81 80 LYS A O 1
ATOM 632 N N . GLU A 1 81 ? 21.681 4.485 -14.441 1.00 63.06 81 GLU A N 1
ATOM 633 C CA . GLU A 1 81 ? 21.425 5.174 -15.719 1.00 63.06 81 GLU A CA 1
ATOM 634 C C . GLU A 1 81 ? 22.370 4.727 -16.866 1.00 63.06 81 GLU A C 1
ATOM 636 O O . GLU A 1 81 ? 21.928 4.597 -18.003 1.00 63.06 81 GLU A O 1
ATOM 641 N N . GLU A 1 82 ? 23.627 4.376 -16.556 1.00 57.03 82 GLU A N 1
ATOM 642 C CA . GLU A 1 82 ? 24.621 3.835 -17.505 1.00 57.03 82 GLU A CA 1
ATOM 643 C C . GLU A 1 82 ? 24.398 2.359 -17.906 1.00 57.03 82 GLU A C 1
ATOM 645 O O . GLU A 1 82 ? 24.817 1.940 -18.983 1.00 57.03 82 GLU A O 1
ATOM 650 N N . ALA A 1 83 ? 23.727 1.554 -17.074 1.00 54.91 83 ALA A N 1
ATOM 651 C CA . ALA A 1 83 ? 23.450 0.139 -17.346 1.00 54.91 83 ALA A CA 1
ATOM 652 C C . ALA A 1 83 ? 22.269 -0.061 -18.312 1.00 54.91 83 ALA A C 1
ATOM 654 O O . ALA A 1 83 ? 22.181 -1.088 -18.977 1.00 54.91 83 ALA A O 1
ATOM 655 N N . VAL A 1 84 ? 21.400 0.943 -18.476 1.00 57.28 84 VAL A N 1
ATOM 656 C CA . VAL A 1 84 ? 20.198 0.852 -19.328 1.00 57.28 84 VAL A CA 1
ATOM 657 C C . VAL A 1 84 ? 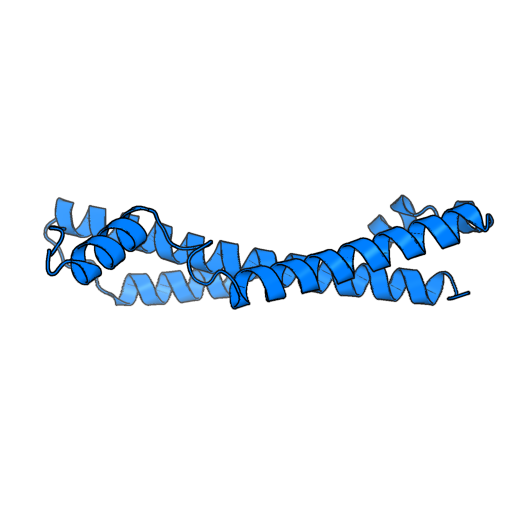20.509 0.930 -20.834 1.00 57.28 84 VAL A C 1
ATOM 659 O O . VAL A 1 84 ? 19.609 1.012 -21.669 1.00 57.28 84 VAL A O 1
ATOM 662 N N . ALA A 1 85 ? 21.785 0.844 -21.213 1.00 60.53 85 ALA A N 1
ATOM 663 C CA . ALA A 1 85 ? 22.205 0.641 -22.596 1.00 60.53 85 ALA A CA 1
ATOM 664 C C . ALA A 1 85 ? 21.742 -0.719 -23.163 1.00 60.53 85 ALA A C 1
ATOM 666 O O . ALA A 1 85 ? 21.604 -0.864 -24.377 1.00 60.53 85 ALA A O 1
ATOM 667 N N . ASN A 1 86 ? 21.469 -1.709 -22.301 1.00 75.31 86 ASN A N 1
ATOM 668 C CA . ASN A 1 86 ? 21.032 -3.040 -22.716 1.00 75.31 86 ASN A CA 1
ATOM 669 C C . ASN A 1 86 ? 19.505 -3.163 -22.794 1.00 75.31 86 ASN A C 1
ATOM 671 O O . ASN A 1 86 ? 18.772 -2.862 -21.851 1.00 75.31 86 ASN A O 1
ATOM 675 N N . GLU A 1 87 ? 19.014 -3.744 -23.891 1.00 81.69 87 GLU A N 1
ATOM 676 C CA . GLU A 1 87 ? 17.586 -4.027 -24.103 1.00 81.69 87 GLU A CA 1
ATOM 677 C C . GLU A 1 87 ? 16.979 -4.889 -22.978 1.00 81.69 87 GLU A C 1
ATOM 679 O O . GLU A 1 87 ? 15.810 -4.736 -22.612 1.00 81.69 87 GLU A O 1
ATOM 684 N N . ARG A 1 88 ? 17.789 -5.771 -22.378 1.00 83.81 88 ARG A N 1
ATOM 685 C CA . ARG A 1 88 ? 17.403 -6.592 -21.224 1.00 83.81 88 ARG A CA 1
ATOM 686 C C . ARG A 1 88 ? 16.983 -5.746 -20.022 1.00 83.81 88 ARG A C 1
ATOM 688 O O . ARG A 1 88 ? 16.000 -6.092 -19.371 1.00 83.81 88 ARG A O 1
ATOM 695 N N . ASP A 1 89 ? 17.687 -4.654 -19.747 1.00 82.44 89 ASP A N 1
ATOM 696 C CA . ASP A 1 89 ? 17.447 -3.822 -18.566 1.00 82.44 89 ASP A CA 1
ATOM 697 C C . ASP A 1 89 ? 16.209 -2.943 -18.758 1.00 82.44 89 ASP A C 1
ATOM 699 O O . ASP A 1 89 ? 15.383 -2.824 -17.853 1.00 82.44 89 ASP A O 1
ATOM 703 N N . VAL A 1 90 ? 15.988 -2.449 -19.982 1.00 84.94 90 VAL A N 1
ATOM 704 C CA . VAL A 1 90 ? 14.728 -1.788 -20.366 1.00 84.94 90 VAL A CA 1
ATOM 705 C C . VAL A 1 90 ? 13.540 -2.740 -20.199 1.00 84.94 90 VAL A C 1
ATOM 707 O O . VAL A 1 90 ? 12.512 -2.361 -19.632 1.00 84.94 90 VAL A O 1
ATOM 710 N N . ARG A 1 91 ? 13.673 -3.997 -20.643 1.00 88.12 91 ARG A N 1
ATOM 711 C CA . ARG A 1 91 ? 12.635 -5.024 -20.449 1.00 88.12 91 ARG A CA 1
ATOM 712 C C . ARG A 1 91 ? 12.421 -5.343 -18.970 1.00 88.12 91 ARG A C 1
ATOM 714 O O . ARG A 1 91 ? 11.277 -5.473 -18.544 1.00 88.12 91 ARG A O 1
ATOM 721 N N . HIS A 1 92 ? 13.486 -5.440 -18.177 1.00 88.19 92 HIS A N 1
ATOM 722 C CA . HIS A 1 92 ? 13.372 -5.677 -16.739 1.00 88.19 92 HIS A CA 1
ATOM 723 C C . HIS A 1 92 ? 12.620 -4.540 -16.039 1.00 88.19 92 HIS A C 1
ATOM 725 O O . HIS A 1 92 ? 11.669 -4.803 -15.307 1.00 88.19 92 HIS A O 1
ATOM 731 N N . LEU A 1 93 ? 12.967 -3.284 -16.336 1.00 88.25 93 LEU A N 1
ATOM 732 C CA . LEU A 1 93 ? 12.257 -2.116 -15.820 1.00 88.25 93 LEU A CA 1
ATOM 733 C C . LEU A 1 93 ? 10.775 -2.135 -16.220 1.00 88.25 93 LEU A C 1
ATOM 735 O O . LEU A 1 93 ? 9.908 -1.918 -15.376 1.00 88.25 93 LEU A O 1
ATOM 739 N N . SER A 1 94 ? 10.476 -2.461 -17.481 1.00 91.25 94 SER A N 1
ATOM 740 C CA . SER A 1 94 ? 9.097 -2.627 -17.954 1.00 91.25 94 SER A CA 1
ATOM 741 C C . SER A 1 94 ? 8.339 -3.694 -17.159 1.00 91.25 94 SER A C 1
ATOM 743 O O . SER A 1 94 ? 7.183 -3.479 -16.800 1.00 91.25 94 SER A O 1
ATOM 745 N N . ASN A 1 95 ? 8.978 -4.825 -16.849 1.00 93.25 95 ASN A N 1
ATOM 746 C CA . ASN A 1 95 ? 8.365 -5.889 -16.054 1.00 93.25 95 ASN A CA 1
ATOM 747 C C . ASN A 1 95 ? 8.093 -5.441 -14.614 1.00 93.25 95 ASN A C 1
ATOM 749 O O . ASN A 1 95 ? 7.044 -5.769 -14.066 1.00 93.25 95 ASN A O 1
ATOM 753 N N . VAL A 1 96 ? 8.999 -4.671 -14.006 1.00 92.50 96 VAL A N 1
ATOM 754 C CA . VAL A 1 96 ? 8.804 -4.124 -12.654 1.00 92.50 96 VAL A CA 1
ATOM 755 C C . VAL A 1 96 ? 7.631 -3.144 -12.625 1.00 92.50 96 VAL A C 1
ATOM 757 O O . VAL A 1 96 ? 6.776 -3.245 -11.749 1.00 92.50 96 VAL A O 1
ATOM 760 N N . VAL A 1 97 ? 7.540 -2.231 -13.597 1.00 93.56 97 VAL A N 1
ATOM 761 C CA . VAL A 1 97 ? 6.406 -1.293 -13.706 1.00 93.56 97 VAL A CA 1
ATOM 762 C C . VAL A 1 97 ? 5.084 -2.048 -13.893 1.00 93.56 97 VAL A C 1
ATOM 764 O O . VAL A 1 97 ? 4.098 -1.770 -13.203 1.00 93.56 97 VAL A O 1
ATOM 767 N N . ALA A 1 98 ? 5.065 -3.053 -14.773 1.00 95.00 98 ALA A N 1
ATOM 768 C CA . ALA A 1 98 ? 3.899 -3.909 -14.975 1.00 95.00 98 ALA A CA 1
ATOM 769 C C . ALA A 1 98 ? 3.509 -4.653 -13.686 1.00 95.00 98 ALA A C 1
ATOM 771 O O . ALA A 1 98 ? 2.338 -4.674 -13.316 1.00 95.00 98 ALA A O 1
ATOM 772 N N . PHE A 1 99 ? 4.486 -5.190 -12.953 1.00 95.81 99 PHE A N 1
ATOM 773 C CA . PHE A 1 99 ? 4.251 -5.849 -11.673 1.00 95.81 99 PHE A CA 1
ATOM 774 C C . PHE A 1 99 ? 3.613 -4.899 -10.650 1.00 95.81 99 PHE A C 1
ATOM 776 O O . PHE A 1 99 ? 2.562 -5.225 -10.102 1.00 95.81 99 PHE A O 1
ATOM 783 N N . LEU A 1 100 ? 4.176 -3.705 -10.438 1.00 94.06 100 LEU A N 1
ATOM 784 C CA . LEU A 1 100 ? 3.650 -2.743 -9.460 1.00 94.06 100 LEU A CA 1
ATOM 785 C C . LEU A 1 100 ? 2.222 -2.291 -9.790 1.00 94.06 100 LEU A C 1
ATOM 787 O O . LEU A 1 100 ? 1.356 -2.290 -8.912 1.00 94.06 100 LEU A O 1
ATOM 791 N N . SER A 1 101 ? 1.955 -1.971 -11.058 1.00 94.06 101 SER A N 1
ATOM 792 C CA . SER A 1 101 ? 0.608 -1.589 -11.496 1.00 94.06 101 SER A CA 1
ATOM 793 C C . SER A 1 101 ? -0.392 -2.742 -11.333 1.00 94.06 101 SER A C 1
ATOM 795 O O . SER A 1 101 ? -1.504 -2.532 -10.843 1.00 94.06 101 SER A O 1
ATOM 797 N N . SER A 1 102 ? 0.017 -3.975 -11.658 1.00 95.12 102 SER A N 1
ATOM 798 C CA . SER A 1 102 ? -0.806 -5.174 -11.476 1.00 95.12 102 SER A CA 1
ATOM 799 C C . SER A 1 102 ? -1.083 -5.470 -10.002 1.00 95.12 102 SER A C 1
ATOM 801 O O . SER A 1 102 ? -2.213 -5.805 -9.661 1.00 95.12 102 SER A O 1
ATOM 803 N N . GLN A 1 103 ? -0.108 -5.257 -9.113 1.00 92.44 103 GLN A N 1
ATOM 804 C CA . GLN A 1 103 ? -0.271 -5.441 -7.673 1.00 92.44 103 GLN A CA 1
ATOM 805 C C . GLN A 1 103 ? -1.312 -4.472 -7.110 1.00 92.44 103 GLN A C 1
ATOM 807 O O . GLN A 1 103 ? -2.148 -4.865 -6.299 1.00 92.44 103 GLN A O 1
ATOM 812 N N . ARG A 1 104 ? -1.299 -3.213 -7.564 1.00 90.00 104 ARG A N 1
ATOM 813 C CA . ARG A 1 104 ? -2.308 -2.222 -7.176 1.00 90.00 104 ARG A CA 1
ATOM 814 C C . ARG A 1 104 ? -3.710 -2.664 -7.596 1.00 90.00 104 ARG A C 1
ATOM 816 O O . ARG A 1 104 ? -4.616 -2.679 -6.770 1.00 90.00 104 ARG A O 1
ATOM 823 N N . VAL A 1 105 ? -3.873 -3.060 -8.859 1.00 91.38 105 VAL A N 1
ATOM 824 C CA . VAL A 1 105 ? -5.160 -3.537 -9.396 1.00 91.38 105 VAL A CA 1
ATOM 825 C C . VAL A 1 105 ? -5.623 -4.813 -8.688 1.00 91.38 105 VAL A C 1
ATOM 827 O O . VAL A 1 105 ? -6.803 -4.948 -8.375 1.00 91.38 105 VAL A O 1
ATOM 830 N N . TYR A 1 106 ? -4.701 -5.728 -8.392 1.00 92.56 106 TYR A N 1
ATOM 831 C CA . TYR A 1 106 ? -4.974 -6.949 -7.642 1.00 92.56 106 TYR A CA 1
ATOM 832 C C . TYR A 1 106 ? -5.515 -6.648 -6.242 1.00 92.56 106 TYR A C 1
ATOM 834 O O . TYR A 1 106 ? -6.542 -7.209 -5.867 1.00 92.56 106 TYR A O 1
ATOM 842 N N . CYS A 1 107 ? -4.887 -5.732 -5.497 1.00 87.06 107 CYS A N 1
ATOM 843 C CA . CYS A 1 107 ? -5.390 -5.306 -4.189 1.00 87.06 107 CYS A CA 1
ATOM 844 C C . CYS A 1 107 ? -6.814 -4.736 -4.291 1.00 87.06 107 CYS A C 1
ATOM 846 O O . CYS A 1 107 ? -7.688 -5.153 -3.531 1.00 87.06 107 CYS A O 1
ATOM 848 N N . ASP A 1 108 ? -7.073 -3.863 -5.272 1.00 87.38 108 ASP A N 1
ATOM 849 C CA . ASP A 1 108 ? -8.401 -3.270 -5.487 1.00 87.38 108 ASP A CA 1
ATOM 850 C C . ASP A 1 108 ? -9.467 -4.344 -5.790 1.00 87.38 108 ASP A C 1
ATOM 852 O O . ASP A 1 108 ? -10.590 -4.290 -5.285 1.00 87.38 108 ASP A O 1
ATOM 856 N N . LEU A 1 109 ? -9.135 -5.334 -6.624 1.00 93.25 109 LEU A N 1
ATOM 857 C CA . LEU A 1 109 ? -10.024 -6.455 -6.952 1.00 93.25 109 LEU A CA 1
ATOM 858 C C . LEU A 1 109 ? -10.294 -7.331 -5.728 1.00 93.25 109 LEU A C 1
ATOM 860 O O . LEU A 1 109 ? -11.435 -7.713 -5.471 1.00 93.25 109 LEU A O 1
ATOM 864 N N . LEU A 1 110 ? -9.249 -7.638 -4.969 1.00 90.62 110 LEU A N 1
ATOM 865 C CA . LEU A 1 110 ? -9.321 -8.504 -3.805 1.00 90.62 110 LEU A CA 1
ATOM 866 C C . LEU A 1 110 ? -10.204 -7.888 -2.710 1.00 90.62 110 LEU A C 1
ATOM 868 O O . LEU A 1 110 ? -11.033 -8.593 -2.140 1.00 90.62 110 LEU A O 1
ATOM 872 N N . GLU A 1 111 ? -10.125 -6.575 -2.482 1.00 87.12 111 GLU A N 1
ATOM 873 C CA . GLU A 1 111 ? -11.033 -5.867 -1.569 1.00 87.12 111 GLU A CA 1
ATOM 874 C C . GLU A 1 111 ? -12.495 -5.882 -2.050 1.00 87.12 111 GLU A C 1
ATOM 876 O O . GLU A 1 111 ? -13.408 -6.058 -1.241 1.00 87.12 111 GLU A O 1
ATOM 881 N N . ARG A 1 112 ? -12.738 -5.743 -3.362 1.00 90.31 112 ARG A N 1
ATOM 882 C CA . ARG A 1 112 ? -14.098 -5.745 -3.938 1.00 90.31 112 ARG A CA 1
ATOM 883 C C . ARG A 1 112 ? -14.780 -7.101 -3.848 1.00 90.31 112 ARG A C 1
ATOM 885 O O . ARG A 1 112 ? -15.957 -7.172 -3.505 1.00 90.31 112 ARG A O 1
ATOM 892 N N . TYR A 1 113 ? -14.059 -8.164 -4.190 1.00 95.19 113 TYR A N 1
ATOM 893 C CA . TYR A 1 113 ? -14.621 -9.514 -4.227 1.00 95.19 113 TYR A CA 1
ATOM 894 C C . TYR A 1 113 ? -14.526 -10.232 -2.879 1.00 95.19 113 TYR A C 1
ATOM 896 O O . TYR A 1 113 ? -15.282 -11.172 -2.640 1.00 95.19 113 TYR A O 1
ATOM 904 N N . ASN A 1 114 ? -13.658 -9.775 -1.970 1.00 89.44 114 ASN A N 1
ATOM 905 C CA . ASN A 1 114 ? -13.569 -10.284 -0.607 1.00 89.44 114 ASN A CA 1
ATOM 906 C C . ASN A 1 114 ? -13.659 -9.152 0.432 1.00 89.44 114 ASN A C 1
ATOM 908 O O . ASN A 1 114 ? -12.689 -8.868 1.139 1.00 89.44 114 ASN A O 1
ATOM 912 N N . PRO A 1 115 ? -14.847 -8.544 0.612 1.00 81.62 115 PRO A N 1
ATOM 913 C CA . PRO A 1 115 ? -15.046 -7.453 1.571 1.00 81.62 115 PRO A CA 1
ATOM 914 C C . PRO A 1 115 ? -14.816 -7.870 3.037 1.00 81.62 115 PRO A C 1
ATOM 916 O O . PRO A 1 115 ? -14.803 -7.026 3.931 1.00 81.62 115 PRO A O 1
ATOM 919 N N . GLY A 1 116 ? -14.655 -9.171 3.312 1.00 82.12 116 GLY A N 1
ATOM 920 C CA . GLY A 1 116 ? -14.334 -9.713 4.632 1.00 82.12 116 GLY A CA 1
ATOM 921 C C . GLY A 1 116 ? -12.840 -9.929 4.890 1.00 82.12 116 GLY A C 1
ATOM 922 O O . GLY A 1 116 ? -12.478 -10.322 6.000 1.00 82.12 116 GLY A O 1
ATOM 923 N N . ILE A 1 117 ? -11.965 -9.703 3.907 1.00 83.88 117 ILE A N 1
ATOM 924 C CA . ILE A 1 117 ? -10.541 -10.054 4.012 1.00 83.88 117 ILE A CA 1
ATOM 925 C C . ILE A 1 117 ? -9.803 -9.232 5.073 1.00 83.88 117 ILE A C 1
ATOM 927 O O . ILE A 1 117 ? -9.012 -9.784 5.832 1.00 83.88 117 ILE A O 1
ATOM 931 N N . SER A 1 118 ? -10.123 -7.942 5.171 1.00 79.81 118 SER A N 1
ATOM 932 C CA . SER A 1 118 ? -9.520 -6.979 6.097 1.00 79.81 118 SER A CA 1
ATOM 933 C C . SER A 1 118 ? -10.272 -6.867 7.425 1.00 79.81 118 SER A C 1
ATOM 935 O O . SER A 1 118 ? -9.879 -6.095 8.298 1.00 79.81 118 SER A O 1
ATOM 937 N N . MET A 1 119 ? -11.356 -7.631 7.605 1.00 84.38 119 MET A N 1
ATOM 938 C CA . MET A 1 119 ? -12.100 -7.638 8.861 1.00 84.38 119 MET A CA 1
ATOM 939 C C . MET A 1 119 ? -11.306 -8.329 9.971 1.00 84.38 119 MET A C 1
ATOM 941 O O . MET A 1 119 ? -10.782 -9.432 9.777 1.00 84.38 119 MET A O 1
ATOM 945 N N . LYS A 1 120 ? -11.303 -7.716 11.159 1.00 85.38 120 LYS A N 1
ATOM 946 C CA . LYS A 1 120 ? -10.773 -8.335 12.377 1.00 85.38 120 LYS A CA 1
ATOM 947 C C . LYS A 1 120 ? -11.561 -9.589 12.730 1.00 85.38 120 LYS A C 1
ATOM 949 O O . LYS A 1 120 ? -12.729 -9.743 12.361 1.00 85.38 120 LYS A O 1
ATOM 954 N N . GLN A 1 121 ? -10.909 -10.486 13.461 1.00 87.38 121 GLN A N 1
ATOM 955 C CA . GLN A 1 121 ? -11.513 -11.756 13.831 1.00 87.38 121 GLN A CA 1
ATOM 956 C C . GLN A 1 121 ? -12.752 -11.562 14.710 1.00 87.38 121 GLN A C 1
ATOM 958 O O . GLN A 1 121 ? -13.757 -12.226 14.465 1.00 87.38 121 GLN A O 1
ATOM 963 N N . GLU A 1 122 ? -12.740 -10.605 15.647 1.00 86.88 122 GLU A N 1
ATOM 964 C CA . GLU A 1 122 ? -13.919 -10.313 16.476 1.00 86.88 122 GLU A CA 1
ATOM 965 C C . GLU A 1 122 ? -15.128 -9.903 15.620 1.00 86.88 122 GLU A C 1
ATOM 967 O O . GLU A 1 122 ? -16.238 -10.404 15.805 1.00 86.88 122 GLU A O 1
ATOM 972 N N . ASP A 1 123 ? -14.914 -9.054 14.611 1.00 87.25 123 ASP A N 1
ATOM 973 C CA . ASP A 1 123 ? -15.988 -8.596 13.726 1.00 87.25 123 ASP A CA 1
ATOM 974 C C . ASP A 1 123 ? -16.529 -9.722 12.837 1.00 87.25 123 ASP A C 1
ATOM 976 O O . ASP A 1 123 ? -17.727 -9.759 12.535 1.00 87.25 123 ASP A O 1
ATOM 980 N N . LYS A 1 124 ? -15.665 -10.657 12.418 1.00 89.00 124 LYS A N 1
ATOM 981 C CA . LYS A 1 124 ? -16.083 -11.864 11.690 1.00 89.00 124 LYS A CA 1
ATOM 982 C C . LYS A 1 124 ? -16.962 -12.750 12.566 1.00 89.00 124 LYS A C 1
ATOM 984 O O . LYS A 1 124 ? -18.022 -13.183 12.107 1.00 89.00 124 LYS A O 1
ATOM 989 N N . VAL A 1 125 ? -16.559 -12.982 13.817 1.00 90.19 125 VAL A N 1
ATOM 990 C CA . VAL A 1 125 ? -17.338 -13.770 14.785 1.00 90.19 125 VAL A CA 1
ATOM 991 C C . VAL A 1 125 ? -18.690 -13.102 15.032 1.00 90.19 125 VAL A C 1
ATOM 993 O O . VAL A 1 125 ? -19.716 -13.756 14.869 1.00 90.19 125 VAL A O 1
ATOM 996 N N . ARG A 1 126 ? -18.724 -11.786 15.278 1.00 90.81 126 ARG A N 1
ATOM 997 C CA . ARG A 1 126 ? -19.970 -11.031 15.482 1.00 90.81 126 ARG A CA 1
ATOM 998 C C . ARG A 1 126 ? -20.900 -11.077 14.265 1.00 90.81 126 ARG A C 1
ATOM 1000 O O . ARG A 1 126 ? -22.096 -11.311 14.420 1.00 90.81 126 ARG A O 1
ATOM 1007 N N . LYS A 1 127 ? -20.384 -10.902 13.039 1.00 88.81 127 LYS A N 1
ATOM 1008 C CA . LYS A 1 127 ? -21.206 -11.038 11.815 1.00 88.81 127 LYS A CA 1
ATOM 1009 C C . LYS A 1 127 ? -21.764 -12.450 11.649 1.00 88.81 127 LYS A C 1
ATOM 1011 O O . LYS A 1 127 ? -22.897 -12.604 11.199 1.00 88.81 127 LYS A O 1
ATOM 1016 N N . THR A 1 128 ? -20.973 -13.462 11.991 1.00 90.88 128 THR A N 1
ATOM 1017 C CA . THR A 1 128 ? -21.384 -14.864 11.865 1.00 90.88 128 THR A CA 1
ATOM 1018 C C . THR A 1 128 ? -22.424 -15.227 12.924 1.00 90.88 128 THR A C 1
ATOM 1020 O O . THR A 1 128 ? -23.431 -15.834 12.579 1.00 90.88 128 THR A O 1
ATOM 1023 N N . ALA A 1 129 ? -22.251 -14.772 14.168 1.00 92.88 129 ALA A N 1
ATOM 1024 C CA . ALA A 1 129 ? -23.237 -14.909 15.240 1.00 92.88 129 ALA A CA 1
ATOM 1025 C C . ALA A 1 129 ? -24.575 -14.257 14.856 1.00 92.88 129 ALA A C 1
ATOM 1027 O O . ALA A 1 129 ? -25.615 -14.910 14.889 1.00 92.88 129 ALA A O 1
ATOM 1028 N N . ARG A 1 130 ? -24.544 -13.019 14.342 1.00 92.44 130 ARG A N 1
ATOM 1029 C CA . ARG A 1 130 ? -25.754 -12.315 13.880 1.00 92.44 130 ARG A CA 1
ATOM 1030 C C . ARG A 1 130 ? -26.477 -13.037 12.747 1.00 92.44 130 ARG A C 1
ATOM 1032 O O . ARG A 1 130 ? -27.698 -12.966 12.666 1.00 92.44 130 ARG A O 1
ATOM 1039 N N . ARG A 1 131 ? -25.751 -13.757 11.884 1.00 92.94 131 ARG A N 1
ATOM 1040 C CA . ARG A 1 131 ? -26.352 -14.563 10.809 1.00 92.94 131 ARG A CA 1
ATOM 1041 C C . ARG A 1 131 ? -27.202 -15.719 11.352 1.00 92.94 131 ARG A C 1
ATOM 1043 O O . ARG A 1 131 ? -28.150 -16.112 10.685 1.00 92.94 131 ARG A O 1
ATOM 1050 N N . VAL A 1 132 ? -26.881 -16.234 12.539 1.00 95.06 132 VAL A N 1
ATOM 1051 C CA . VAL A 1 132 ? -27.628 -17.309 13.216 1.00 95.06 132 VAL A CA 1
ATOM 1052 C C . VAL A 1 132 ? -28.531 -16.796 14.347 1.00 95.06 132 VAL A C 1
ATOM 1054 O O . VAL A 1 132 ? -29.056 -17.592 15.115 1.00 95.06 132 VAL A O 1
ATOM 1057 N N . GLY A 1 133 ? -28.722 -15.476 14.459 1.00 94.38 133 GLY A N 1
ATOM 1058 C CA . GLY A 1 133 ? -29.557 -14.867 15.501 1.00 94.38 133 GLY A CA 1
ATOM 1059 C C . GLY A 1 133 ? -28.925 -14.839 16.898 1.00 94.38 133 GLY A C 1
ATOM 1060 O O . GLY A 1 133 ? -29.637 -14.639 17.876 1.00 94.38 133 GLY A O 1
ATOM 1061 N N . LEU A 1 134 ? -27.607 -15.032 17.001 1.00 93.25 134 LEU A N 1
ATOM 1062 C CA . LEU A 1 134 ? -26.846 -14.913 18.247 1.00 93.25 134 LEU A CA 1
ATOM 1063 C C . LEU A 1 134 ? -26.168 -13.538 18.337 1.00 93.25 134 LEU A C 1
ATOM 1065 O O . LEU A 1 134 ? -25.751 -12.982 17.317 1.00 93.25 134 LEU A O 1
ATOM 1069 N N . ASP A 1 135 ? -26.004 -13.016 19.554 1.00 91.00 135 ASP A N 1
ATOM 1070 C CA . ASP A 1 135 ? -25.216 -11.806 19.815 1.00 91.00 135 ASP A CA 1
ATOM 1071 C C . ASP A 1 135 ? -23.979 -12.133 20.655 1.00 91.00 135 ASP A C 1
ATOM 1073 O O . ASP A 1 135 ? -24.005 -13.026 21.504 1.00 91.00 135 ASP A O 1
ATOM 1077 N N . VAL A 1 136 ? -22.873 -11.445 20.370 1.00 86.19 136 VAL A N 1
ATOM 1078 C CA . VAL A 1 136 ? -21.579 -11.684 21.027 1.00 86.19 136 VAL A CA 1
ATOM 1079 C C . VAL A 1 136 ? -21.352 -10.562 22.039 1.00 86.19 136 VAL A C 1
ATOM 1081 O O . VAL A 1 136 ? -21.383 -9.403 21.618 1.00 86.19 136 VAL A O 1
ATOM 1084 N N . PRO A 1 137 ? -21.121 -10.874 23.328 1.00 82.56 137 PRO A N 1
ATOM 1085 C CA . PRO A 1 137 ? -20.843 -9.859 24.342 1.00 82.56 137 PRO A CA 1
ATOM 1086 C C . PRO A 1 137 ? -19.540 -9.098 24.044 1.00 82.56 137 PRO A C 1
ATOM 1088 O O . PRO A 1 137 ? -18.665 -9.615 23.341 1.00 82.56 137 PRO A O 1
ATOM 1091 N N . GLU A 1 138 ? -19.451 -7.861 24.545 1.00 68.38 138 GLU A N 1
ATOM 1092 C CA . GLU A 1 138 ? -18.260 -7.000 24.427 1.00 68.38 138 GLU A CA 1
ATOM 1093 C C . GLU A 1 138 ? -17.112 -7.421 25.349 1.00 68.38 138 GLU A C 1
ATOM 1095 O O . GLU A 1 138 ? -17.388 -7.854 26.493 1.00 68.38 138 GLU A O 1
#

Sequence (138 aa):
MSSYKALFKELVKELEIIAGNSMKVRRKDAVSNQGKIIQYLENSSGAKLSAEKLKTIQAEVEKQSIQPRADPELLKRLVKEEAVANERDVRHLSNVVAFLSSQRVYCDLLERYNPGISMKQEDKVRKTARRVGLDVPE